Protein AF-A0A2G9T6M5-F1 (afdb_monomer_lite)

pLDDT: mean 85.91, std 14.29, range [41.5, 96.12]

Organism: Teladorsagia circumcincta (NCBI:txid45464)

Foldseek 3Di:
DDPPDDPDVQLVVVQVVVCVVVVHNGDPVPDPDCVLVCCVVPHPDPDRDDDDDDD

Structure (mmCIF, N/CA/C/O backbone):
data_AF-A0A2G9T6M5-F1
#
_entry.id   AF-A0A2G9T6M5-F1
#
loop_
_atom_site.group_PDB
_atom_site.id
_atom_site.type_symbol
_atom_site.label_atom_id
_atom_site.label_alt_id
_atom_site.label_comp_id
_atom_site.label_asym_id
_atom_site.label_entity_id
_atom_site.label_seq_id
_atom_site.pdbx_PDB_ins_code
_atom_site.Cartn_x
_atom_site.Cartn_y
_atom_site.Cartn_z
_atom_site.occupancy
_atom_site.B_iso_or_equiv
_atom_site.auth_seq_id
_atom_site.auth_comp_id
_atom_site.auth_asym_id
_atom_site.auth_atom_id
_atom_site.pdbx_PDB_model_num
ATOM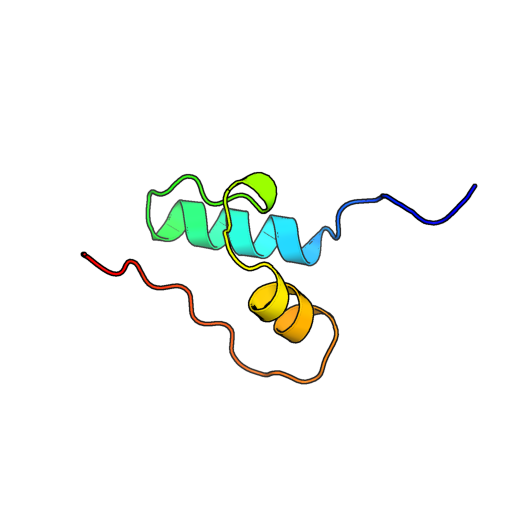 1 N N . MET A 1 1 ? 25.127 9.543 -7.129 1.00 41.50 1 MET A N 1
ATOM 2 C CA . MET A 1 1 ? 24.286 9.490 -5.919 1.00 41.50 1 MET A CA 1
ATOM 3 C C . MET A 1 1 ? 23.609 8.139 -5.941 1.00 41.50 1 MET A C 1
ATOM 5 O O . MET A 1 1 ? 23.013 7.815 -6.964 1.00 41.50 1 MET A O 1
ATOM 9 N N . SER A 1 2 ? 23.848 7.308 -4.929 1.00 44.00 2 SER A N 1
ATOM 10 C CA . SER A 1 2 ? 23.290 5.956 -4.871 1.00 44.00 2 SER A CA 1
ATOM 11 C C . SER A 1 2 ? 21.766 6.048 -4.853 1.00 44.00 2 SER A C 1
ATOM 13 O O . SER A 1 2 ? 21.208 6.867 -4.133 1.00 44.00 2 SER A O 1
ATOM 15 N N . LYS A 1 3 ? 21.114 5.260 -5.708 1.00 48.88 3 LYS A N 1
ATOM 16 C CA . LYS A 1 3 ? 19.658 5.184 -5.928 1.00 48.88 3 LYS A CA 1
ATOM 17 C C . LYS A 1 3 ? 18.907 4.492 -4.770 1.00 48.88 3 LYS A C 1
ATOM 19 O O . LYS A 1 3 ? 17.825 3.961 -4.978 1.00 48.88 3 LYS A O 1
ATOM 24 N N . ASP A 1 4 ? 19.491 4.502 -3.581 1.00 50.91 4 ASP A N 1
ATOM 25 C CA . ASP A 1 4 ? 18.925 4.000 -2.332 1.00 50.91 4 ASP A CA 1
ATOM 26 C C . ASP A 1 4 ? 18.613 5.268 -1.526 1.00 50.91 4 ASP A C 1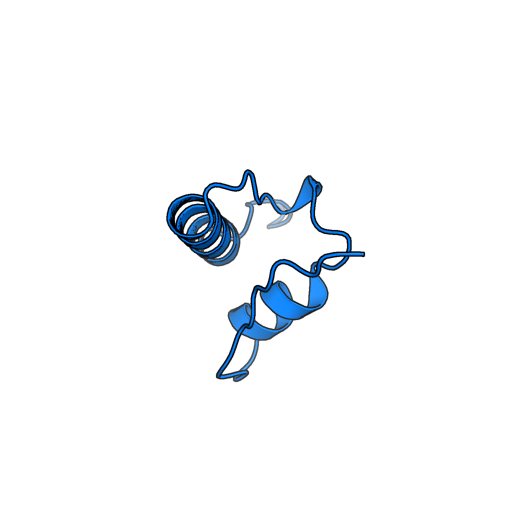
ATOM 28 O O . ASP A 1 4 ? 19.528 5.954 -1.087 1.00 50.91 4 ASP A O 1
ATOM 32 N N . GLU A 1 5 ? 17.418 5.850 -1.582 1.00 55.03 5 GLU A N 1
ATOM 33 C CA . GLU A 1 5 ? 16.327 5.625 -0.618 1.00 55.03 5 GLU A CA 1
ATOM 34 C C . GLU A 1 5 ? 15.118 6.515 -1.001 1.00 55.03 5 GLU A C 1
ATOM 36 O O . GLU A 1 5 ? 14.383 7.028 -0.154 1.00 55.03 5 GLU A O 1
ATOM 41 N N . GLU A 1 6 ? 14.917 6.794 -2.292 1.00 65.06 6 GLU A N 1
ATOM 42 C CA . GLU A 1 6 ? 13.742 7.561 -2.710 1.00 65.06 6 GLU A CA 1
ATOM 43 C C . GLU A 1 6 ? 12.514 6.653 -2.577 1.00 65.06 6 GLU A C 1
ATOM 45 O O . GLU A 1 6 ? 12.305 5.748 -3.386 1.00 65.06 6 GLU A O 1
ATOM 50 N N . LYS A 1 7 ? 11.749 6.846 -1.492 1.00 72.81 7 LYS A N 1
ATOM 51 C CA . LYS A 1 7 ? 10.508 6.108 -1.217 1.00 72.81 7 LYS A CA 1
ATOM 52 C C . LYS A 1 7 ? 9.671 6.029 -2.487 1.00 72.81 7 LYS A C 1
ATOM 54 O O . LYS A 1 7 ? 9.324 7.060 -3.064 1.00 72.81 7 LYS A O 1
ATOM 59 N N . ASP A 1 8 ? 9.338 4.810 -2.904 1.00 87.12 8 ASP A N 1
ATOM 60 C CA . ASP A 1 8 ? 8.565 4.585 -4.120 1.00 87.12 8 ASP A CA 1
ATOM 61 C C . ASP A 1 8 ? 7.214 5.308 -4.017 1.00 87.12 8 ASP A C 1
ATOM 63 O O . ASP A 1 8 ? 6.328 4.951 -3.229 1.00 87.12 8 ASP A O 1
ATOM 67 N N . ALA A 1 9 ? 7.054 6.344 -4.841 1.00 91.12 9 ALA A N 1
ATOM 68 C CA . ALA A 1 9 ? 5.875 7.196 -4.834 1.00 91.12 9 ALA A CA 1
ATOM 69 C C . ALA A 1 9 ? 4.578 6.407 -5.082 1.00 91.12 9 ALA A C 1
ATOM 71 O O . ALA A 1 9 ? 3.520 6.804 -4.587 1.00 91.12 9 ALA A O 1
ATOM 72 N N . ARG A 1 10 ? 4.645 5.272 -5.796 1.00 92.50 10 ARG A N 1
ATOM 73 C CA . ARG A 1 10 ? 3.490 4.399 -6.061 1.00 92.50 10 ARG A CA 1
ATOM 74 C C . ARG A 1 10 ? 2.976 3.777 -4.768 1.00 92.50 10 ARG A C 1
ATOM 76 O O . ARG A 1 10 ? 1.778 3.831 -4.494 1.00 92.50 10 ARG A O 1
ATOM 83 N N . ARG A 1 11 ? 3.888 3.251 -3.945 1.00 92.62 11 ARG A N 1
ATOM 84 C CA . ARG A 1 11 ? 3.573 2.619 -2.654 1.00 92.62 11 ARG A CA 1
ATOM 85 C C . ARG A 1 11 ? 2.953 3.640 -1.703 1.00 92.62 11 ARG A C 1
ATOM 87 O O . ARG A 1 11 ? 1.862 3.422 -1.177 1.00 92.62 11 ARG A O 1
ATOM 94 N N . THR A 1 12 ? 3.577 4.814 -1.600 1.00 93.50 12 THR A N 1
ATOM 95 C CA . THR A 1 12 ? 3.062 5.923 -0.784 1.00 93.50 12 THR A CA 1
ATOM 96 C C . THR A 1 12 ? 1.665 6.372 -1.232 1.00 93.50 12 THR A C 1
ATOM 98 O O . THR A 1 12 ? 0.789 6.600 -0.395 1.00 93.50 12 THR A O 1
ATOM 101 N N . TYR A 1 13 ? 1.424 6.487 -2.542 1.00 94.81 13 TYR A N 1
ATOM 102 C CA . TYR A 1 13 ? 0.122 6.889 -3.075 1.00 94.81 13 TYR A CA 1
ATOM 103 C C . TYR A 1 13 ? -0.978 5.867 -2.755 1.00 94.81 13 TYR A C 1
ATOM 105 O O . TYR A 1 13 ? -2.028 6.250 -2.236 1.00 94.81 13 TYR A O 1
ATOM 113 N N . LEU A 1 14 ? -0.725 4.576 -2.994 1.00 95.06 14 LEU A N 1
ATOM 114 C CA . LEU A 1 14 ? -1.680 3.499 -2.710 1.00 95.06 14 LEU A CA 1
ATOM 115 C C . LEU A 1 14 ? -2.091 3.481 -1.234 1.00 95.06 14 LEU A C 1
ATOM 117 O O . LEU A 1 14 ? -3.282 3.443 -0.923 1.00 95.06 14 LEU A O 1
ATOM 121 N N . LEU A 1 15 ? -1.121 3.580 -0.321 1.00 94.06 15 LEU A N 1
ATOM 122 C CA . LEU A 1 15 ? -1.404 3.592 1.115 1.00 94.06 15 LEU A CA 1
ATOM 123 C C . LEU A 1 15 ? -2.143 4.853 1.559 1.00 94.06 15 LEU A C 1
ATOM 125 O O . LEU A 1 15 ? -3.010 4.770 2.429 1.00 94.06 15 LEU A O 1
ATOM 129 N N . ARG A 1 16 ? -1.870 6.010 0.945 1.00 95.44 16 ARG A N 1
ATOM 130 C CA . ARG A 1 16 ? -2.619 7.245 1.215 1.00 95.44 16 ARG A CA 1
ATOM 131 C C . ARG A 1 16 ? -4.081 7.126 0.780 1.00 95.44 16 ARG A C 1
ATOM 133 O O . ARG A 1 16 ? -4.965 7.546 1.524 1.00 95.44 16 ARG A O 1
ATOM 140 N N . VAL A 1 17 ? -4.348 6.544 -0.389 1.00 95.62 17 VAL A N 1
ATOM 141 C CA . VAL A 1 17 ? -5.720 6.302 -0.866 1.00 95.62 17 VAL A CA 1
ATOM 142 C C . VAL A 1 17 ? -6.440 5.309 0.046 1.00 95.62 17 VAL A C 1
ATOM 144 O O . VAL A 1 17 ? -7.546 5.591 0.500 1.00 95.62 17 VAL A O 1
ATOM 147 N N . ALA A 1 18 ? -5.797 4.190 0.389 1.00 94.38 18 ALA A N 1
ATOM 148 C CA . ALA A 1 18 ? -6.364 3.199 1.302 1.00 94.38 18 ALA A CA 1
ATOM 149 C C . ALA A 1 18 ? -6.651 3.789 2.691 1.00 94.38 18 ALA A C 1
ATOM 151 O O . ALA A 1 18 ? -7.721 3.563 3.249 1.00 94.38 18 ALA A O 1
ATOM 152 N N . SER A 1 19 ? -5.731 4.604 3.212 1.00 94.62 19 SER A N 1
ATOM 153 C CA . SER A 1 19 ? -5.903 5.353 4.462 1.00 94.62 19 SER A CA 1
ATOM 154 C C . SER A 1 19 ? -7.147 6.234 4.428 1.00 94.62 19 SER A C 1
ATOM 156 O O . SER A 1 19 ? -7.935 6.235 5.371 1.00 94.62 19 SER A O 1
ATOM 158 N N . HIS A 1 20 ? -7.348 6.956 3.323 1.00 96.12 20 HIS A N 1
ATOM 159 C CA . HIS A 1 20 ? -8.504 7.826 3.152 1.00 96.12 20 HIS A CA 1
ATOM 160 C C . HIS A 1 20 ? -9.821 7.042 3.095 1.00 96.12 20 HIS A C 1
ATOM 162 O O . HIS A 1 20 ? -10.772 7.412 3.775 1.00 96.12 20 HIS A O 1
ATOM 168 N N . ILE A 1 21 ? -9.866 5.946 2.331 1.00 94.81 21 ILE A N 1
ATOM 169 C CA . ILE A 1 21 ? -11.074 5.122 2.167 1.00 94.81 21 ILE A CA 1
ATOM 170 C C . ILE A 1 21 ? -11.451 4.416 3.474 1.00 94.81 21 ILE A C 1
ATOM 172 O O . ILE A 1 21 ? -12.623 4.364 3.831 1.00 94.81 21 ILE A O 1
ATOM 176 N N . LEU A 1 22 ? -10.463 3.871 4.185 1.00 92.56 22 LEU A N 1
ATOM 177 C CA . LEU A 1 22 ? -10.692 3.078 5.394 1.00 92.56 22 LEU A CA 1
ATOM 178 C C . LEU A 1 22 ? -10.765 3.929 6.669 1.00 92.56 22 LEU A C 1
ATOM 180 O O . LEU A 1 22 ? -11.092 3.401 7.727 1.00 92.56 22 LEU A O 1
ATOM 184 N N . GLY A 1 23 ? -10.441 5.225 6.600 1.00 92.62 23 GLY A N 1
ATOM 185 C CA . GLY A 1 23 ? -10.349 6.088 7.781 1.00 92.62 23 GLY A CA 1
ATOM 186 C C . GLY A 1 23 ? -9.219 5.682 8.737 1.00 92.62 23 GLY A C 1
ATOM 187 O O . GLY A 1 23 ? -9.318 5.896 9.943 1.00 92.62 23 GLY A O 1
ATOM 188 N N . LEU A 1 24 ? -8.151 5.078 8.210 1.00 90.50 24 LEU A N 1
ATOM 189 C CA . LEU A 1 24 ? -7.015 4.553 8.973 1.00 90.50 24 LEU A CA 1
ATOM 190 C C . LEU A 1 24 ? -5.731 5.309 8.624 1.00 90.50 24 LEU A C 1
ATOM 192 O O . LEU A 1 24 ? -5.611 5.885 7.551 1.00 90.50 24 LEU A O 1
ATOM 196 N N . ASN A 1 25 ? -4.736 5.279 9.511 1.00 91.06 25 ASN A N 1
ATOM 197 C CA . ASN A 1 25 ? -3.410 5.837 9.229 1.00 91.06 25 ASN A CA 1
ATOM 198 C C . ASN A 1 25 ? -2.447 4.729 8.781 1.00 91.06 25 ASN A C 1
ATOM 200 O O . ASN A 1 25 ? -1.674 4.208 9.592 1.00 91.06 25 ASN A O 1
ATOM 204 N N . ILE A 1 26 ? -2.534 4.360 7.503 1.00 91.69 26 ILE A N 1
ATOM 205 C CA . ILE A 1 26 ? -1.736 3.304 6.883 1.00 91.69 26 ILE A CA 1
ATOM 206 C C . ILE A 1 26 ? -0.511 3.939 6.216 1.00 91.69 26 ILE A C 1
ATOM 208 O O . ILE A 1 26 ? -0.626 4.669 5.235 1.00 91.69 26 ILE A O 1
ATOM 212 N N . VAL A 1 27 ? 0.671 3.647 6.752 1.00 91.38 27 VAL A N 1
ATOM 213 C CA . VAL A 1 27 ? 1.972 4.057 6.197 1.00 91.38 27 VAL A CA 1
ATOM 214 C C . VAL A 1 27 ? 2.920 2.864 6.225 1.00 91.38 27 VAL A C 1
ATOM 216 O O . VAL A 1 27 ? 2.737 1.972 7.056 1.00 91.38 27 VAL A O 1
ATOM 219 N N . GLU A 1 28 ? 3.908 2.834 5.328 1.00 89.06 28 GLU A N 1
ATOM 220 C CA . GLU A 1 28 ? 4.821 1.691 5.163 1.00 89.06 28 GLU A CA 1
ATOM 221 C C . GLU A 1 28 ? 5.473 1.281 6.491 1.00 89.06 28 GLU A C 1
ATOM 223 O O . GLU A 1 28 ? 5.484 0.105 6.839 1.00 89.06 28 GLU A O 1
ATOM 228 N N . GLU A 1 29 ? 5.889 2.248 7.309 1.00 88.50 29 GLU A N 1
ATOM 229 C CA . GLU A 1 29 ? 6.548 2.021 8.601 1.00 88.50 29 GLU A CA 1
ATOM 230 C C . GLU A 1 29 ? 5.651 1.346 9.650 1.00 88.50 29 GLU A C 1
ATOM 232 O O . GLU A 1 29 ? 6.142 0.842 10.658 1.00 88.50 29 GLU A O 1
ATOM 237 N N . LYS A 1 30 ? 4.329 1.361 9.448 1.00 87.00 30 LYS A N 1
ATOM 238 C CA . LYS A 1 30 ? 3.348 0.739 10.351 1.00 87.00 30 LYS A CA 1
ATOM 239 C C . LYS A 1 30 ? 2.879 -0.628 9.868 1.00 87.00 30 LYS A C 1
ATOM 241 O O . LYS A 1 30 ? 2.189 -1.328 10.611 1.00 87.00 30 LYS A O 1
ATOM 246 N N . LEU A 1 31 ? 3.211 -1.008 8.637 1.00 86.88 31 LEU A N 1
ATOM 247 C CA . LEU A 1 31 ? 2.822 -2.294 8.083 1.00 86.88 31 LEU A CA 1
ATOM 248 C C . LEU A 1 31 ? 3.770 -3.381 8.584 1.00 86.88 31 LEU A C 1
ATOM 250 O O . LEU A 1 31 ? 4.985 -3.279 8.462 1.00 86.88 31 LEU A O 1
ATOM 254 N N . ARG A 1 32 ? 3.204 -4.475 9.108 1.00 86.00 32 ARG A N 1
ATOM 255 C CA . ARG A 1 32 ? 3.998 -5.651 9.508 1.00 86.00 32 ARG A CA 1
ATOM 256 C C . ARG A 1 32 ? 4.635 -6.355 8.308 1.00 86.00 32 ARG A C 1
ATOM 258 O O . ARG A 1 32 ? 5.613 -7.073 8.474 1.00 86.00 32 ARG A O 1
ATOM 265 N N . GLN A 1 33 ? 4.040 -6.205 7.125 1.00 86.62 33 GLN A N 1
ATOM 266 C CA . GLN A 1 33 ? 4.454 -6.875 5.898 1.00 86.62 33 GLN A CA 1
ATOM 267 C C . GLN A 1 33 ? 4.368 -5.899 4.725 1.00 86.62 33 GLN A C 1
ATOM 269 O O . GLN A 1 33 ? 3.278 -5.459 4.361 1.00 86.62 33 GLN A O 1
ATOM 274 N N . LEU A 1 34 ? 5.518 -5.591 4.125 1.00 89.81 34 LEU A N 1
ATOM 275 C CA . LEU A 1 34 ? 5.612 -4.775 2.909 1.00 89.81 34 LEU A CA 1
ATOM 276 C C . LEU A 1 34 ? 5.583 -5.622 1.631 1.00 89.81 34 LEU A C 1
ATOM 278 O O . LEU A 1 34 ? 5.177 -5.136 0.581 1.00 89.81 34 LEU A O 1
ATOM 282 N N . GLN A 1 35 ? 5.904 -6.913 1.725 1.00 92.81 35 GLN A N 1
ATOM 283 C CA . GLN A 1 35 ? 5.981 -7.808 0.570 1.00 92.81 35 GLN A CA 1
ATOM 284 C C . GLN A 1 35 ? 4.737 -7.772 -0.347 1.00 92.81 35 GLN A C 1
ATOM 286 O O . GLN A 1 35 ? 4.926 -7.776 -1.563 1.00 92.81 35 GLN A O 1
ATOM 291 N N . PRO A 1 36 ? 3.481 -7.686 0.145 1.00 92.69 36 PRO A N 1
ATOM 292 C CA . PRO A 1 36 ? 2.319 -7.586 -0.741 1.00 92.69 36 PRO A CA 1
ATOM 293 C C . PRO A 1 36 ? 2.293 -6.305 -1.585 1.00 92.69 36 PRO A C 1
ATOM 295 O O . PRO A 1 36 ? 1.976 -6.369 -2.772 1.00 92.69 36 PRO A O 1
ATOM 298 N N . ILE A 1 37 ? 2.644 -5.152 -1.002 1.00 93.81 37 ILE A N 1
ATOM 299 C CA . ILE A 1 37 ? 2.653 -3.879 -1.735 1.00 93.81 37 ILE A CA 1
ATOM 300 C C . ILE A 1 37 ? 3.845 -3.794 -2.690 1.00 93.81 37 ILE A C 1
ATOM 302 O O . ILE A 1 37 ? 3.697 -3.311 -3.808 1.00 93.81 37 ILE A O 1
ATOM 306 N N . GLU A 1 38 ? 4.996 -4.336 -2.294 1.00 93.12 38 GLU A N 1
ATOM 307 C CA . GLU A 1 38 ? 6.167 -4.466 -3.164 1.00 93.12 38 GLU A CA 1
ATOM 308 C C . GLU A 1 38 ? 5.859 -5.374 -4.353 1.00 93.12 38 GLU A C 1
ATOM 310 O O . GLU A 1 38 ? 6.054 -4.984 -5.497 1.00 93.12 38 GLU A O 1
ATOM 315 N N . THR A 1 39 ? 5.267 -6.545 -4.102 1.00 94.56 39 THR A N 1
ATOM 316 C CA . THR A 1 39 ? 4.878 -7.488 -5.159 1.00 94.56 39 THR A CA 1
ATOM 317 C C . THR A 1 39 ? 3.890 -6.844 -6.129 1.00 94.56 39 THR A C 1
ATOM 319 O O . THR A 1 39 ? 4.044 -6.989 -7.339 1.00 94.56 39 THR A O 1
ATOM 322 N N . PHE A 1 40 ? 2.900 -6.104 -5.628 1.00 95.31 40 PHE A N 1
ATOM 323 C CA . PHE A 1 40 ? 1.943 -5.396 -6.476 1.00 95.31 40 PHE A CA 1
ATOM 324 C C . PHE A 1 40 ? 2.598 -4.303 -7.333 1.00 95.31 40 PHE A C 1
ATOM 326 O O . PHE A 1 40 ? 2.274 -4.170 -8.509 1.00 95.31 40 PHE A O 1
ATOM 333 N N . CYS A 1 41 ? 3.530 -3.533 -6.771 1.00 93.19 41 CYS A N 1
ATOM 334 C CA . CYS A 1 41 ? 4.196 -2.454 -7.497 1.00 93.19 41 CYS A CA 1
ATOM 335 C C . CYS A 1 41 ? 5.272 -2.952 -8.475 1.00 93.19 41 CYS A C 1
ATOM 337 O O . CYS A 1 41 ? 5.458 -2.350 -9.532 1.00 93.19 41 CYS A O 1
ATOM 339 N N . ASP A 1 42 ? 5.996 -4.015 -8.136 1.00 94.31 42 ASP A N 1
ATOM 340 C CA . ASP A 1 42 ? 7.237 -4.393 -8.827 1.00 94.31 42 ASP A CA 1
ATOM 341 C C . ASP A 1 42 ? 7.078 -5.606 -9.749 1.00 94.31 42 ASP A C 1
ATOM 343 O O . ASP A 1 42 ? 8.007 -5.972 -10.470 1.00 94.31 42 ASP A O 1
ATOM 347 N N . THR A 1 43 ? 5.898 -6.228 -9.764 1.00 94.56 43 THR A N 1
ATOM 348 C CA . THR A 1 43 ? 5.603 -7.399 -10.599 1.00 94.56 43 THR A CA 1
ATOM 349 C C . THR A 1 43 ? 4.300 -7.225 -11.384 1.00 94.56 43 THR A C 1
ATOM 351 O O . THR A 1 43 ? 3.696 -6.157 -11.405 1.00 94.56 43 THR A O 1
ATOM 354 N N . THR A 1 44 ? 3.851 -8.288 -12.053 1.00 94.12 44 THR A N 1
ATOM 355 C CA . THR A 1 44 ? 2.580 -8.337 -12.792 1.00 94.12 44 THR A CA 1
ATOM 356 C C . THR A 1 44 ? 1.380 -8.717 -11.918 1.00 94.12 44 THR A C 1
ATOM 358 O O . THR A 1 44 ? 0.315 -9.048 -12.444 1.00 94.12 44 THR A O 1
ATOM 361 N N . ALA A 1 45 ? 1.529 -8.705 -10.590 1.00 95.44 45 ALA A N 1
ATOM 362 C CA . ALA A 1 45 ? 0.425 -8.961 -9.677 1.00 95.44 45 ALA A CA 1
ATOM 363 C C . ALA A 1 45 ? -0.718 -7.959 -9.917 1.00 95.44 45 ALA A C 1
ATOM 365 O O . ALA A 1 45 ? -0.546 -6.749 -9.819 1.00 95.44 45 ALA A O 1
ATOM 366 N N . MET A 1 46 ? -1.903 -8.480 -10.242 1.00 94.00 46 MET A N 1
ATOM 367 C CA . MET A 1 46 ? -3.038 -7.657 -10.682 1.00 94.00 46 MET A CA 1
ATOM 368 C C . MET A 1 46 ? -3.908 -7.140 -9.530 1.00 94.00 46 MET A C 1
ATOM 370 O O . MET A 1 46 ? -4.768 -6.292 -9.752 1.00 94.00 46 MET A O 1
ATOM 374 N N . LEU A 1 47 ? -3.726 -7.665 -8.314 1.00 93.81 47 LEU A N 1
ATOM 375 C CA . LEU A 1 47 ? -4.594 -7.377 -7.176 1.00 93.81 47 LEU A CA 1
ATOM 376 C C . LEU A 1 47 ? -3.782 -7.170 -5.895 1.00 93.81 47 LEU A C 1
ATOM 378 O O . LEU A 1 47 ? -2.965 -8.013 -5.528 1.00 93.81 47 LEU A O 1
ATOM 382 N N . LEU A 1 48 ? -4.077 -6.075 -5.196 1.00 93.88 48 LEU A N 1
ATOM 383 C CA . LEU A 1 48 ? -3.641 -5.797 -3.832 1.00 93.88 48 LEU A CA 1
ATOM 384 C C . LEU A 1 48 ? -4.882 -5.683 -2.944 1.00 93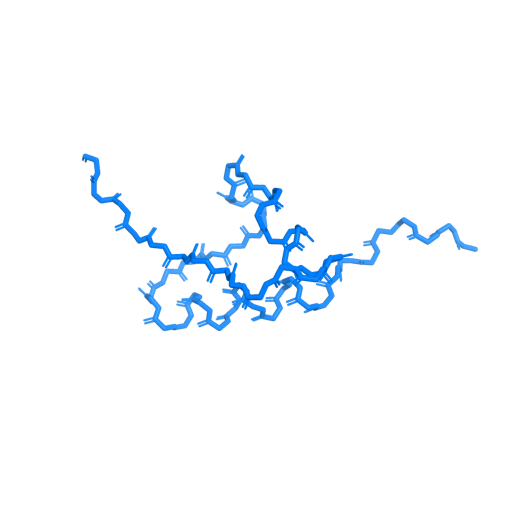.88 48 LEU A C 1
ATOM 386 O O . LEU A 1 48 ? -5.723 -4.812 -3.166 1.00 93.88 48 LEU A O 1
ATOM 390 N N . THR A 1 49 ? -4.985 -6.543 -1.933 1.00 91.69 49 THR A N 1
ATOM 391 C CA . THR A 1 49 ? -6.096 -6.520 -0.973 1.00 91.69 49 THR A CA 1
ATOM 392 C C . THR A 1 49 ? -5.636 -5.893 0.334 1.00 91.69 49 THR A C 1
ATOM 394 O O . THR A 1 49 ? -4.662 -6.344 0.934 1.00 91.69 49 THR A O 1
ATOM 397 N N . ILE A 1 50 ? -6.366 -4.880 0.798 1.00 89.88 50 ILE A N 1
ATOM 398 C CA . ILE A 1 50 ? -6.186 -4.269 2.116 1.00 89.88 50 ILE A CA 1
ATOM 399 C C . ILE A 1 50 ? -7.491 -4.476 2.874 1.00 89.88 50 ILE A C 1
ATOM 401 O O . ILE A 1 50 ? -8.543 -4.013 2.438 1.00 89.88 50 ILE A O 1
ATOM 405 N N . ALA A 1 51 ? -7.423 -5.194 3.990 1.00 87.38 51 ALA A N 1
ATOM 406 C CA . ALA A 1 51 ? -8.578 -5.503 4.819 1.00 87.38 51 ALA A CA 1
ATOM 407 C C . ALA A 1 51 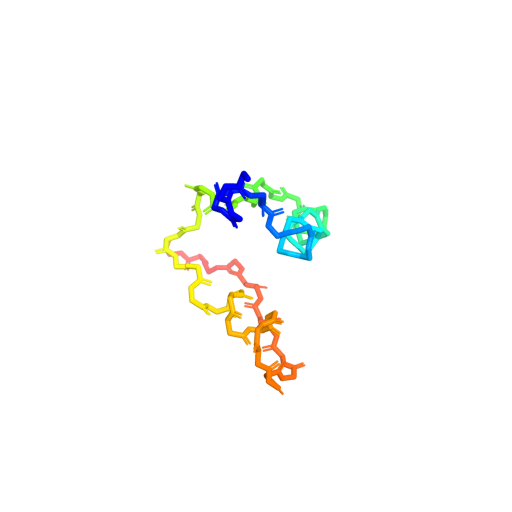? -8.263 -5.204 6.284 1.00 87.38 51 ALA A C 1
ATOM 409 O O . ALA A 1 51 ? -7.161 -5.481 6.761 1.00 87.38 51 ALA A O 1
ATOM 410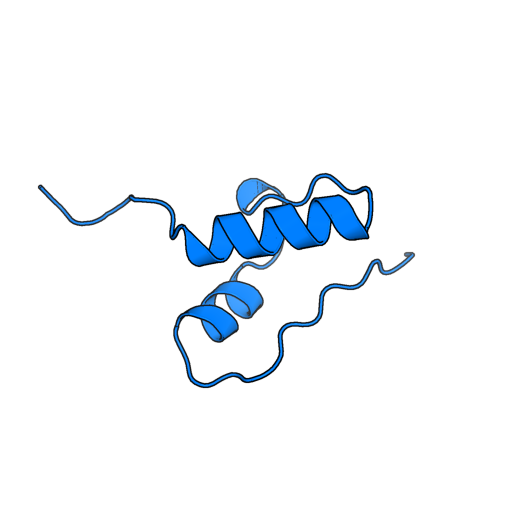 N N . LEU A 1 52 ? -9.247 -4.656 6.995 1.00 81.94 52 LEU A N 1
ATOM 411 C CA . LEU A 1 52 ? -9.220 -4.595 8.447 1.00 81.94 52 LEU A CA 1
ATOM 412 C C . LEU A 1 52 ? -9.688 -5.954 8.971 1.00 81.94 52 LEU A C 1
ATOM 414 O O . LEU A 1 52 ? -10.843 -6.326 8.783 1.00 81.94 52 LEU A O 1
ATOM 418 N N . THR A 1 53 ? -8.789 -6.705 9.594 1.00 79.50 53 THR A N 1
ATOM 419 C CA . THR A 1 53 ? -9.153 -7.924 10.320 1.00 79.50 53 THR A CA 1
ATOM 420 C C . THR A 1 53 ? -9.367 -7.563 11.782 1.00 79.50 53 THR A C 1
ATOM 422 O O . THR A 1 53 ? -8.418 -7.140 12.445 1.00 79.50 53 THR A O 1
ATOM 425 N N . GLU A 1 54 ? -10.587 -7.723 12.281 1.00 69.19 54 GLU A N 1
ATOM 426 C CA . GLU A 1 54 ? -10.841 -7.729 13.722 1.00 69.19 54 GLU A CA 1
ATOM 427 C C . GLU A 1 54 ? -10.190 -8.996 14.304 1.00 69.19 54 GLU A C 1
ATOM 429 O O . GLU A 1 54 ? -10.434 -10.099 13.810 1.00 69.19 54 GLU A O 1
ATOM 434 N N . GLN A 1 55 ? -9.288 -8.826 15.276 1.00 56.19 55 GLN A N 1
ATOM 435 C CA . GLN A 1 55 ? -8.751 -9.919 16.096 1.00 56.19 55 GLN A CA 1
ATOM 436 C C . GLN A 1 55 ? -9.496 -9.969 17.420 1.00 56.19 55 GLN A C 1
ATOM 438 O O . GLN A 1 55 ? -9.682 -8.881 18.011 1.00 56.19 55 GLN A O 1
#

Secondary structure (DSSP, 8-state):
--S-----HHHHHHHHHHHHHHTS---GGG-S--HHHHHHHHS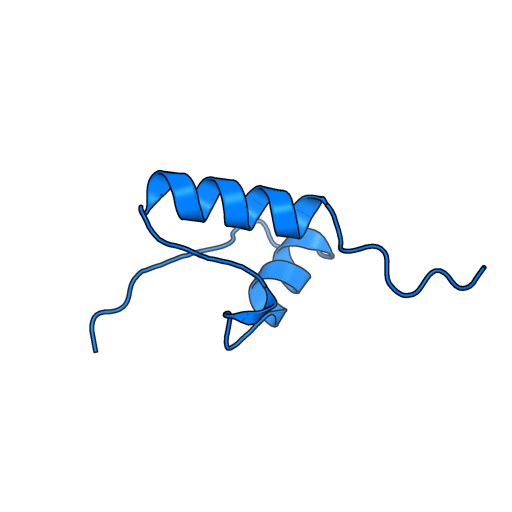------------

Sequence (55 aa):
MSKDEEKDARRTYLLRVASHILGLNIVEEKLRQLQPIETFCDTTAMLLTIALTEQ

Radius of gyration: 12.29 Å; chains: 1; bounding box: 35×19×29 Å